Protein AF-A0A6D0XIA1-F1 (afdb_monomer)

Radius of gyration: 20.06 Å; Cα contacts (8 Å, |Δi|>4): 5; chains: 1; bounding box: 41×34×45 Å

Structure (mmCIF, N/CA/C/O backbone):
data_AF-A0A6D0XIA1-F1
#
_entry.id   AF-A0A6D0XIA1-F1
#
loop_
_atom_site.group_PDB
_atom_site.id
_atom_site.type_symbol
_atom_site.label_atom_id
_atom_site.label_alt_id
_atom_site.label_comp_i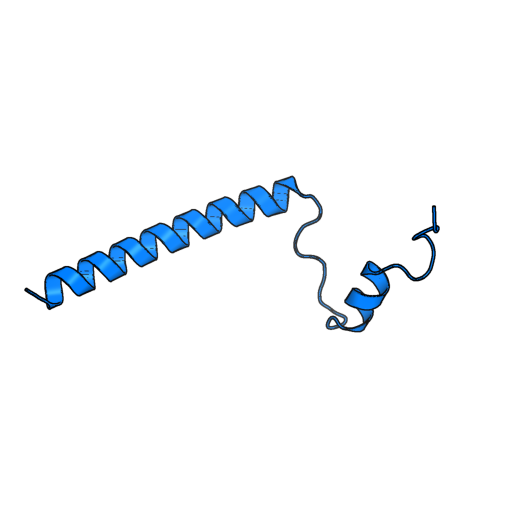d
_atom_site.label_asym_id
_atom_site.label_entity_id
_atom_site.label_seq_id
_atom_site.pdbx_PDB_ins_code
_atom_site.Cartn_x
_atom_site.Cartn_y
_atom_site.Cartn_z
_atom_site.occupancy
_atom_site.B_iso_or_equiv
_atom_site.auth_seq_id
_atom_site.auth_comp_id
_atom_site.auth_asym_id
_atom_site.auth_atom_id
_atom_site.pdbx_PDB_model_num
ATOM 1 N N . MET A 1 1 ? -18.099 23.872 14.462 1.00 37.44 1 MET A N 1
ATOM 2 C CA . MET A 1 1 ? -17.467 22.621 13.981 1.00 37.44 1 MET A CA 1
ATOM 3 C C . MET A 1 1 ? -18.459 21.483 14.173 1.00 37.44 1 MET A C 1
ATOM 5 O O . MET A 1 1 ? -18.946 21.325 15.283 1.00 37.44 1 MET A O 1
ATOM 9 N N . LYS A 1 2 ? -18.859 20.765 13.114 1.00 46.06 2 LYS A N 1
ATOM 10 C CA . LYS A 1 2 ? -19.859 19.689 1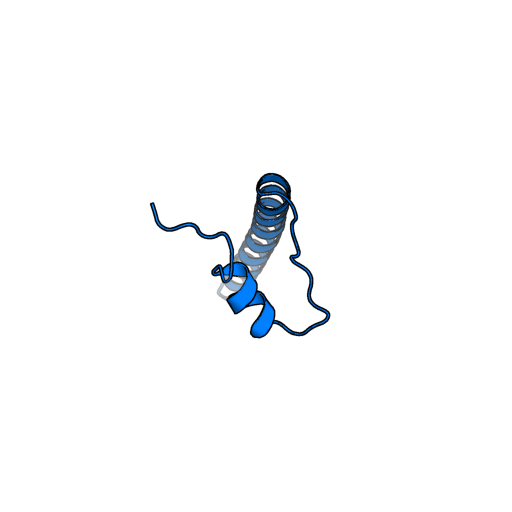3.239 1.00 46.06 2 LYS A CA 1
ATOM 11 C C . LYS A 1 2 ? -19.222 18.483 13.938 1.00 46.06 2 LYS A C 1
ATOM 13 O O . LYS A 1 2 ? -18.244 17.938 13.439 1.00 46.06 2 LYS A O 1
ATOM 18 N N . ASN A 1 3 ? -19.770 18.112 15.094 1.00 47.38 3 ASN A N 1
ATOM 19 C CA . ASN A 1 3 ? -19.353 16.964 15.896 1.00 47.38 3 ASN A CA 1
ATOM 20 C C . ASN A 1 3 ? -19.428 15.669 15.070 1.00 47.38 3 ASN A C 1
ATOM 22 O O . ASN A 1 3 ? -20.517 15.179 14.784 1.00 47.38 3 ASN A O 1
ATOM 26 N N . ILE A 1 4 ? -18.275 15.082 14.735 1.00 55.44 4 ILE A N 1
ATOM 27 C CA . ILE A 1 4 ? -18.137 13.762 14.080 1.00 55.44 4 ILE A CA 1
ATOM 28 C C . ILE A 1 4 ? -18.378 12.630 15.108 1.00 55.44 4 ILE A C 1
ATOM 30 O O . ILE A 1 4 ? -17.763 11.574 15.050 1.00 55.44 4 ILE A O 1
ATOM 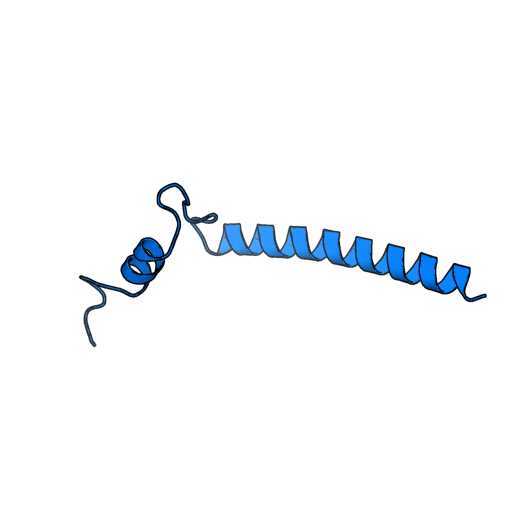34 N N . SER A 1 5 ? -19.224 12.859 16.114 1.00 54.03 5 SER A N 1
ATOM 35 C CA . SER A 1 5 ? -19.267 12.009 17.313 1.00 54.03 5 SER A CA 1
ATOM 36 C C . SER A 1 5 ? -20.353 10.933 17.279 1.00 54.03 5 SER A C 1
ATOM 38 O O . SER A 1 5 ? -20.333 10.006 18.081 1.00 54.03 5 SER A O 1
ATOM 40 N N . THR A 1 6 ? -21.321 10.978 16.360 1.00 50.31 6 THR A N 1
ATOM 41 C CA . THR A 1 6 ? -22.340 9.914 16.297 1.00 50.31 6 THR A CA 1
ATOM 42 C C . THR A 1 6 ? -22.861 9.792 14.867 1.00 50.31 6 THR A C 1
ATOM 44 O O . THR A 1 6 ? -23.590 10.654 14.388 1.00 50.31 6 THR A O 1
ATOM 47 N N . GLY A 1 7 ? -22.402 8.762 14.144 1.00 58.94 7 GLY A N 1
ATOM 48 C CA . GLY A 1 7 ? -22.678 8.565 12.709 1.00 58.94 7 GLY A CA 1
ATOM 49 C C . GLY A 1 7 ? -21.573 9.046 11.753 1.00 58.94 7 GLY A C 1
ATOM 50 O O . GLY A 1 7 ? -21.862 9.471 10.634 1.00 58.94 7 GLY A O 1
ATOM 51 N N . GLY A 1 8 ? -20.309 9.019 12.190 1.00 77.88 8 GLY A N 1
ATOM 52 C CA . GLY A 1 8 ? -19.151 9.445 11.397 1.00 77.88 8 GLY A CA 1
ATOM 53 C C . GLY A 1 8 ? -18.845 8.556 10.181 1.00 77.88 8 GLY A C 1
ATOM 54 O O . GLY A 1 8 ? -19.362 7.449 10.034 1.00 77.88 8 GLY A O 1
ATOM 55 N N . ILE A 1 9 ? -17.959 9.040 9.305 1.00 83.94 9 ILE A N 1
ATOM 56 C CA . ILE A 1 9 ? -17.537 8.354 8.067 1.00 83.94 9 ILE A CA 1
ATOM 57 C C . ILE A 1 9 ? -17.060 6.917 8.338 1.00 83.94 9 ILE A C 1
ATOM 59 O O . ILE A 1 9 ? -17.383 6.018 7.568 1.00 83.94 9 ILE A O 1
ATOM 63 N N . LEU A 1 10 ? -16.368 6.674 9.456 1.00 81.12 10 LEU A N 1
ATOM 64 C CA . LEU A 1 10 ? -15.886 5.339 9.829 1.00 81.12 10 LEU A CA 1
ATOM 65 C C . LEU A 1 10 ? -17.017 4.322 10.034 1.00 81.12 10 LEU A C 1
ATOM 67 O O . LEU A 1 10 ? -16.901 3.188 9.579 1.00 81.12 10 LEU A O 1
ATOM 71 N N . GLU A 1 11 ? -18.127 4.725 10.653 1.00 85.25 11 GLU A N 1
ATOM 72 C CA . GLU A 1 11 ? -19.292 3.849 10.839 1.00 85.25 11 GLU A CA 1
ATOM 73 C C . GLU A 1 11 ? -19.9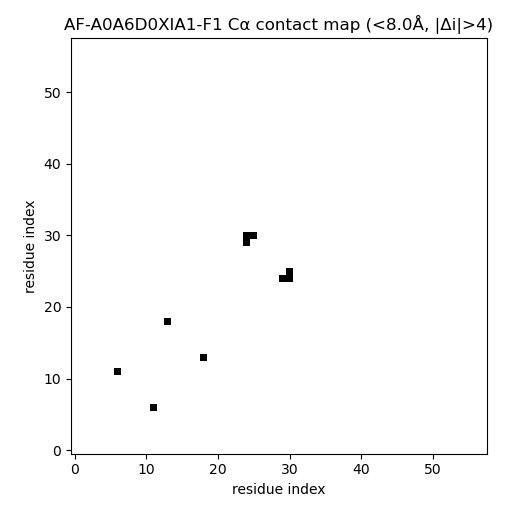58 3.512 9.501 1.00 85.25 11 GLU A C 1
ATOM 75 O O . GLU A 1 11 ? -20.362 2.376 9.257 1.00 85.25 11 GLU A O 1
ATOM 80 N N . ARG A 1 12 ? -20.002 4.481 8.578 1.00 87.25 12 ARG A N 1
ATOM 81 C CA . ARG A 1 12 ? -20.503 4.252 7.215 1.00 87.25 12 ARG A CA 1
ATOM 82 C C . ARG A 1 12 ? -19.621 3.275 6.440 1.00 87.25 12 ARG A C 1
ATOM 84 O O . ARG A 1 12 ? -20.152 2.393 5.775 1.00 87.25 12 ARG A O 1
ATOM 91 N N . VAL A 1 13 ? -18.300 3.406 6.554 1.00 85.88 13 VAL A N 1
ATOM 92 C CA . VAL A 1 13 ? -17.341 2.481 5.930 1.00 85.88 13 VAL A CA 1
ATOM 93 C C . VAL A 1 13 ? -17.480 1.076 6.518 1.00 85.88 13 VAL A C 1
ATOM 95 O O . VAL A 1 13 ? -17.565 0.115 5.760 1.00 85.88 13 VAL A O 1
ATOM 98 N N . ARG A 1 14 ? -17.596 0.943 7.847 1.00 84.12 14 ARG A N 1
ATOM 99 C CA . ARG A 1 14 ? -17.814 -0.355 8.513 1.00 84.12 14 ARG A CA 1
ATOM 100 C C . ARG A 1 14 ? -19.079 -1.063 8.040 1.00 84.12 14 ARG A C 1
ATOM 102 O O . ARG A 1 14 ? -19.058 -2.275 7.894 1.00 84.12 14 ARG A O 1
ATOM 109 N N . ARG A 1 15 ? -20.156 -0.323 7.754 1.00 86.94 15 ARG A N 1
ATOM 110 C CA . ARG A 1 15 ? -21.404 -0.899 7.226 1.00 86.94 15 ARG A CA 1
ATOM 111 C C . ARG A 1 15 ? -21.249 -1.508 5.827 1.00 86.94 15 ARG A C 1
ATOM 113 O O . ARG A 1 15 ? -22.007 -2.406 5.479 1.00 86.94 15 ARG A O 1
ATOM 120 N N . LEU A 1 16 ? -20.319 -0.989 5.025 1.00 89.75 16 LEU A N 1
ATOM 121 C CA . LEU A 1 16 ? -20.024 -1.499 3.682 1.00 89.75 16 LEU A CA 1
ATOM 122 C C . LEU A 1 16 ? -18.987 -2.629 3.702 1.00 89.75 16 LEU A C 1
ATOM 124 O O . LEU A 1 16 ? -18.954 -3.445 2.785 1.00 89.75 16 LEU A O 1
ATOM 128 N N . ALA A 1 17 ? -18.130 -2.664 4.722 1.00 86.81 17 ALA A N 1
ATOM 129 C CA . ALA A 1 17 ? -17.120 -3.697 4.873 1.00 86.81 17 ALA A CA 1
ATOM 130 C C . ALA A 1 17 ? -17.748 -5.037 5.309 1.00 86.81 17 ALA A C 1
ATOM 132 O O . ALA A 1 17 ? -18.737 -5.049 6.046 1.00 86.81 17 ALA A O 1
ATOM 133 N N . PRO A 1 18 ? -17.169 -6.184 4.907 1.00 91.25 18 PRO A N 1
ATOM 134 C CA . PRO A 1 18 ? -17.584 -7.476 5.438 1.00 91.25 18 PRO A CA 1
ATOM 135 C C . PRO A 1 18 ? -17.432 -7.522 6.971 1.00 91.25 18 PRO A C 1
ATOM 137 O O . PRO A 1 18 ? -16.453 -6.997 7.504 1.00 91.25 18 PRO A O 1
ATOM 140 N N . PRO A 1 19 ? -18.345 -8.194 7.698 1.00 83.81 19 PRO A N 1
ATOM 141 C CA . PRO A 1 19 ? -18.446 -8.087 9.159 1.00 83.81 19 PRO A CA 1
ATOM 142 C C . PRO A 1 19 ? -17.232 -8.631 9.927 1.00 83.81 19 PRO A C 1
ATOM 144 O O . PRO A 1 19 ? -17.031 -8.281 11.084 1.00 83.81 19 PRO A O 1
ATOM 147 N N . HIS A 1 20 ? -16.419 -9.480 9.297 1.00 87.69 20 HIS A N 1
ATOM 148 C CA . HIS A 1 20 ? -15.214 -10.066 9.889 1.00 87.69 20 HIS A CA 1
ATOM 149 C C . HIS A 1 20 ? -13.936 -9.265 9.587 1.00 87.69 20 HIS A C 1
ATOM 151 O O . HIS A 1 20 ? -12.864 -9.620 10.074 1.00 87.69 20 HIS A O 1
ATOM 157 N N . VAL A 1 21 ? -14.016 -8.210 8.769 1.00 86.31 21 VAL A N 1
ATOM 158 C CA . VAL A 1 21 ? -12.840 -7.438 8.360 1.00 86.31 21 VAL A CA 1
ATOM 159 C C . VAL A 1 21 ? -12.547 -6.361 9.398 1.00 86.31 21 VAL A C 1
ATOM 161 O O . VAL A 1 21 ? -13.310 -5.414 9.589 1.00 86.31 21 VAL A O 1
ATOM 164 N N . ALA A 1 22 ? -11.402 -6.501 10.060 1.00 85.69 22 ALA A N 1
ATOM 165 C CA . ALA A 1 22 ? -10.844 -5.473 10.923 1.00 85.69 22 ALA A CA 1
ATOM 166 C C . ALA A 1 22 ? -9.979 -4.491 10.118 1.00 85.69 22 ALA A C 1
ATOM 168 O O . ALA A 1 22 ? -9.471 -4.815 9.044 1.00 85.69 22 ALA A O 1
ATOM 169 N N . ALA A 1 23 ? -9.780 -3.288 10.664 1.00 85.94 23 ALA A N 1
ATOM 170 C CA . ALA A 1 23 ? -8.787 -2.367 10.124 1.00 85.94 23 ALA A CA 1
ATOM 171 C C . ALA A 1 23 ? -7.392 -3.024 10.208 1.00 85.94 23 ALA A C 1
ATOM 173 O O . ALA A 1 23 ? -7.020 -3.466 11.299 1.00 85.94 23 ALA A O 1
ATOM 174 N N . PRO A 1 24 ? -6.636 -3.088 9.097 1.00 88.94 24 PRO A N 1
ATOM 175 C CA . PRO A 1 24 ? -5.360 -3.800 9.048 1.00 88.94 24 PRO A CA 1
ATOM 176 C C . PRO A 1 24 ? -4.242 -3.102 9.828 1.00 88.94 24 PRO A C 1
ATOM 178 O O . PRO A 1 24 ? -3.273 -3.757 10.182 1.00 88.94 24 PRO A O 1
ATOM 181 N N . PHE A 1 25 ? -4.389 -1.806 10.117 1.00 94.50 25 PHE A N 1
ATOM 182 C CA . PHE A 1 25 ? -3.412 -1.010 10.855 1.00 94.50 25 PHE A CA 1
ATOM 183 C C . PHE A 1 25 ? -4.116 -0.209 11.945 1.00 94.50 25 PHE A C 1
ATOM 185 O O . PHE A 1 25 ? -5.227 0.301 11.746 1.00 94.50 25 PHE A O 1
ATOM 192 N N . ARG A 1 26 ? -3.475 -0.104 13.107 1.00 91.12 26 ARG A N 1
ATOM 193 C CA . ARG A 1 26 ? -3.975 0.643 14.268 1.00 91.12 26 ARG A CA 1
ATOM 194 C C . ARG A 1 26 ? -3.342 2.022 14.377 1.00 91.12 26 ARG A C 1
ATOM 196 O O . ARG A 1 26 ? -3.970 2.914 14.946 1.00 91.12 26 ARG A O 1
ATOM 203 N N . THR A 1 27 ? -2.147 2.208 13.818 1.00 94.81 27 THR A N 1
ATOM 204 C CA . THR A 1 27 ? -1.439 3.493 13.798 1.00 94.81 27 THR A CA 1
ATOM 205 C C . THR A 1 27 ? -0.976 3.860 12.391 1.00 94.81 27 THR A C 1
ATOM 207 O O . THR A 1 27 ? -0.829 3.015 11.506 1.00 94.81 27 THR A O 1
ATOM 210 N N . THR A 1 28 ? -0.745 5.155 12.176 1.00 94.50 28 THR A N 1
ATOM 211 C CA . THR A 1 28 ? -0.196 5.663 10.913 1.00 94.50 28 THR A CA 1
ATOM 212 C C . THR A 1 28 ? 1.222 5.151 10.664 1.00 94.50 28 THR A C 1
ATOM 214 O O . THR A 1 28 ? 1.577 4.894 9.515 1.00 94.50 28 THR A O 1
ATOM 217 N N . ASP A 1 29 ? 2.019 4.998 11.723 1.00 97.75 29 ASP A N 1
ATOM 218 C CA . ASP A 1 29 ? 3.408 4.545 11.618 1.00 97.75 29 ASP A CA 1
ATOM 219 C C . ASP A 1 29 ? 3.478 3.082 11.176 1.00 97.75 29 ASP A C 1
ATOM 221 O O . ASP A 1 29 ? 4.195 2.773 10.227 1.00 97.75 29 ASP A O 1
ATOM 225 N N . GLU A 1 30 ? 2.637 2.216 11.750 1.00 97.50 30 GLU A N 1
ATOM 226 C CA . GLU A 1 30 ? 2.511 0.808 11.350 1.00 97.50 30 GLU A CA 1
ATOM 227 C C . GLU A 1 30 ? 2.162 0.678 9.857 1.00 97.50 30 GLU A C 1
ATOM 229 O O . GLU A 1 30 ? 2.804 -0.059 9.105 1.00 97.50 30 GLU A O 1
ATOM 234 N N . TRP A 1 31 ? 1.177 1.456 9.396 1.00 97.50 31 TRP A N 1
ATOM 235 C CA . TRP A 1 31 ? 0.806 1.491 7.982 1.00 97.50 31 TRP A CA 1
ATOM 236 C C . TRP A 1 31 ? 1.957 1.972 7.089 1.00 97.50 31 TRP A C 1
ATOM 238 O O . TRP A 1 31 ? 2.191 1.408 6.017 1.00 97.50 31 TRP A O 1
ATOM 248 N N . ARG A 1 32 ? 2.682 3.014 7.510 1.00 98.00 32 ARG A N 1
ATOM 249 C CA . ARG A 1 32 ? 3.786 3.591 6.735 1.00 98.00 32 ARG A CA 1
ATOM 250 C C . ARG A 1 32 ? 4.951 2.613 6.606 1.00 98.00 32 ARG A C 1
ATOM 252 O O . ARG A 1 32 ? 5.505 2.475 5.517 1.00 98.00 32 ARG A O 1
ATOM 259 N N . GLU A 1 33 ? 5.309 1.925 7.684 1.00 98.38 33 GLU A N 1
ATOM 260 C CA . GLU A 1 33 ? 6.350 0.896 7.668 1.00 98.38 33 GLU A CA 1
ATOM 261 C C . GLU A 1 33 ? 6.001 -0.236 6.699 1.00 98.38 33 GLU A C 1
ATOM 263 O O . GLU A 1 33 ? 6.824 -0.604 5.852 1.00 98.38 33 GLU A O 1
ATOM 268 N N . TRP A 1 34 ? 4.759 -0.724 6.758 1.00 98.31 34 TRP A N 1
ATOM 269 C CA . TRP A 1 34 ? 4.258 -1.732 5.828 1.00 98.31 34 TRP A CA 1
ATOM 270 C C . TRP A 1 34 ? 4.304 -1.243 4.375 1.00 98.31 34 TRP A C 1
ATOM 272 O O . TRP A 1 34 ? 4.819 -1.937 3.498 1.00 98.31 34 TRP A O 1
ATOM 282 N N . GLN A 1 35 ? 3.836 -0.019 4.115 1.00 98.19 35 GLN A N 1
ATOM 283 C CA . GLN A 1 35 ? 3.782 0.553 2.768 1.00 98.19 35 GLN A CA 1
ATOM 284 C C . GLN A 1 35 ? 5.177 0.690 2.141 1.00 98.19 35 GLN A C 1
ATOM 286 O O . GLN A 1 35 ? 5.355 0.383 0.960 1.00 98.19 35 GLN A O 1
ATOM 291 N N . LEU A 1 36 ? 6.182 1.085 2.927 1.00 98.50 36 LEU A N 1
ATOM 292 C CA . LEU A 1 36 ? 7.569 1.159 2.469 1.00 98.50 36 LEU A CA 1
ATOM 293 C C . LEU A 1 36 ? 8.162 -0.228 2.194 1.00 98.50 36 LEU A C 1
ATOM 295 O O . LEU A 1 36 ? 8.888 -0.400 1.213 1.00 98.50 36 LEU A O 1
ATOM 299 N N . ALA A 1 37 ? 7.874 -1.212 3.048 1.00 98.31 37 ALA A N 1
ATOM 300 C CA . ALA A 1 37 ? 8.354 -2.57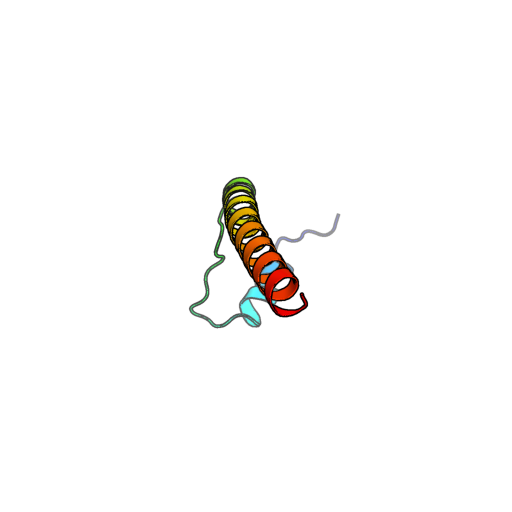9 2.868 1.00 98.31 37 ALA A 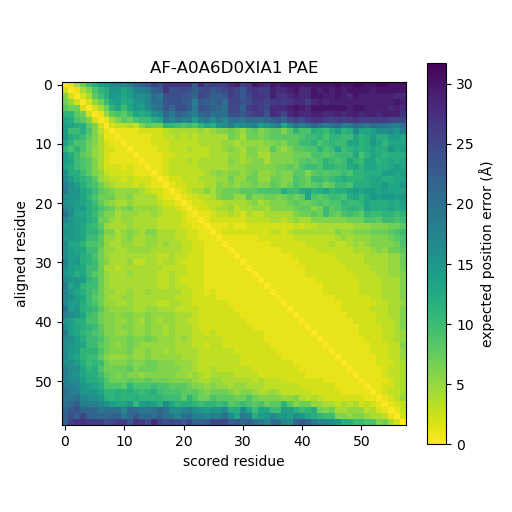CA 1
ATOM 301 C C . ALA A 1 37 ? 7.789 -3.217 1.591 1.00 98.31 37 ALA A C 1
ATOM 303 O O . ALA A 1 37 ? 8.552 -3.742 0.778 1.00 98.31 37 ALA A O 1
ATOM 304 N N . GLU A 1 38 ? 6.478 -3.113 1.376 1.00 98.44 38 GLU A N 1
ATOM 305 C CA . GLU A 1 38 ? 5.831 -3.629 0.167 1.00 98.44 38 GLU A CA 1
ATOM 306 C C . GLU A 1 38 ? 6.273 -2.870 -1.090 1.00 98.44 38 GLU A C 1
ATOM 308 O O . GLU A 1 38 ? 6.520 -3.479 -2.133 1.00 98.44 38 GLU A O 1
ATOM 313 N N . GLY A 1 39 ? 6.472 -1.552 -0.984 1.00 98.31 39 GLY A N 1
ATOM 314 C CA . GLY A 1 39 ? 7.004 -0.737 -2.074 1.00 98.31 39 GLY A CA 1
ATOM 315 C C . GLY A 1 39 ? 8.386 -1.201 -2.546 1.00 98.31 39 GLY A C 1
ATOM 316 O O . GLY A 1 39 ? 8.616 -1.312 -3.752 1.00 98.31 39 GLY A O 1
ATOM 317 N N . ARG A 1 40 ? 9.291 -1.539 -1.614 1.00 98.50 40 ARG A N 1
ATOM 318 C CA . ARG A 1 40 ? 10.622 -2.077 -1.950 1.00 98.50 40 ARG A CA 1
ATOM 319 C C . ARG A 1 40 ? 10.530 -3.412 -2.685 1.00 98.50 40 ARG A C 1
ATOM 321 O O . ARG A 1 40 ? 11.080 -3.523 -3.778 1.00 98.50 40 ARG A O 1
ATOM 328 N N . LYS A 1 41 ? 9.759 -4.370 -2.154 1.00 98.38 41 LYS A N 1
ATOM 329 C CA . LYS A 1 41 ? 9.552 -5.686 -2.790 1.00 98.38 41 LYS A CA 1
ATOM 330 C C . LYS A 1 41 ? 9.018 -5.546 -4.215 1.00 98.38 41 LYS A C 1
ATOM 332 O O . LYS A 1 41 ? 9.504 -6.193 -5.140 1.00 98.38 41 LYS A O 1
ATOM 337 N N . ARG A 1 42 ? 8.025 -4.671 -4.414 1.00 98.31 42 ARG A N 1
ATOM 338 C CA . ARG A 1 42 ? 7.437 -4.448 -5.740 1.00 98.31 42 ARG A CA 1
ATOM 339 C C . ARG A 1 42 ? 8.429 -3.806 -6.706 1.00 98.31 42 ARG A C 1
ATOM 341 O O . ARG A 1 42 ? 8.451 -4.190 -7.872 1.00 98.31 42 ARG A O 1
ATOM 348 N N . SER A 1 43 ? 9.229 -2.851 -6.236 1.00 98.31 43 SER A N 1
ATOM 349 C CA . SER A 1 43 ? 10.264 -2.197 -7.044 1.00 98.31 43 SER A CA 1
ATOM 350 C C . SER A 1 43 ? 11.316 -3.195 -7.535 1.00 98.31 43 SER A C 1
ATOM 352 O O . SER A 1 43 ? 11.635 -3.231 -8.723 1.00 98.31 43 SER A O 1
ATOM 354 N 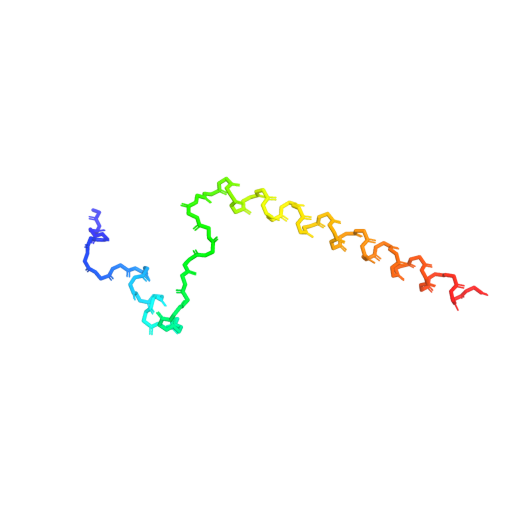N . GLU A 1 44 ? 11.801 -4.063 -6.645 1.00 98.31 44 GLU A N 1
ATOM 355 C CA . GLU A 1 44 ? 12.752 -5.127 -6.987 1.00 98.31 44 GLU A CA 1
ATOM 356 C C . GLU A 1 44 ? 12.180 -6.089 -8.033 1.00 98.31 44 GLU A C 1
ATOM 358 O O . GLU A 1 44 ? 12.834 -6.379 -9.036 1.00 98.31 44 GLU A O 1
ATOM 363 N N . GLU A 1 45 ? 10.930 -6.517 -7.852 1.00 98.25 45 GLU A N 1
ATOM 364 C CA . GLU A 1 45 ? 10.254 -7.396 -8.804 1.00 98.25 45 GLU A CA 1
ATOM 365 C C . GL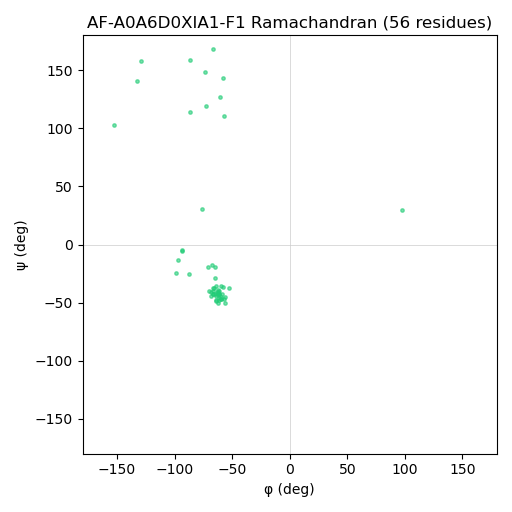U A 1 45 ? 10.098 -6.740 -10.184 1.00 98.25 45 GLU A C 1
ATOM 367 O O . GLU A 1 45 ? 10.382 -7.364 -11.205 1.00 98.25 45 GLU A O 1
ATOM 372 N N . VAL A 1 46 ? 9.710 -5.463 -10.233 1.00 98.25 46 VAL A N 1
ATOM 373 C CA . VAL A 1 46 ? 9.611 -4.714 -11.496 1.00 98.25 46 VAL A CA 1
ATOM 374 C C . VAL A 1 46 ? 10.977 -4.596 -12.172 1.00 98.25 46 VAL A C 1
ATOM 376 O O . VAL A 1 46 ? 11.080 -4.796 -13.380 1.00 98.25 46 VAL A O 1
ATOM 379 N N . ASN A 1 47 ? 12.044 -4.329 -11.418 1.00 98.06 47 ASN A N 1
ATOM 380 C CA . ASN A 1 47 ? 13.396 -4.263 -11.975 1.00 98.06 47 ASN A CA 1
ATOM 381 C C . ASN A 1 47 ? 13.838 -5.602 -12.571 1.00 98.06 47 ASN A C 1
ATOM 383 O O . ASN A 1 47 ? 14.413 -5.626 -13.662 1.00 98.06 47 ASN A O 1
ATOM 387 N N . ARG A 1 48 ? 13.526 -6.715 -11.899 1.00 97.38 48 ARG A N 1
ATOM 388 C CA . ARG A 1 48 ? 13.797 -8.067 -12.399 1.00 97.38 48 ARG A CA 1
ATOM 389 C C . ARG A 1 48 ? 13.051 -8.341 -13.707 1.00 97.38 48 ARG A C 1
ATOM 391 O O . ARG A 1 48 ? 13.673 -8.769 -14.677 1.00 97.38 48 ARG A O 1
ATOM 398 N N . GLN A 1 49 ? 11.755 -8.033 -13.758 1.00 97.25 49 GLN A N 1
ATOM 399 C CA . GLN A 1 49 ? 10.924 -8.186 -14.960 1.00 97.25 49 GLN A CA 1
ATOM 400 C C . GLN A 1 49 ? 11.424 -7.314 -16.123 1.00 97.25 49 GLN A C 1
ATOM 402 O O . GLN A 1 49 ? 11.525 -7.778 -17.260 1.00 97.25 49 GLN A O 1
ATOM 407 N N . ASN A 1 50 ? 11.807 -6.067 -15.839 1.00 96.94 50 ASN A N 1
ATOM 408 C CA . ASN A 1 50 ? 12.382 -5.156 -16.828 1.00 96.94 50 ASN A CA 1
ATOM 409 C C . ASN A 1 50 ? 13.709 -5.684 -17.379 1.00 96.94 50 ASN A C 1
ATOM 411 O O . ASN A 1 50 ? 13.962 -5.582 -18.578 1.00 96.94 50 ASN A O 1
ATOM 415 N N . HIS A 1 51 ? 14.562 -6.246 -16.519 1.00 95.31 51 HIS A N 1
ATOM 416 C CA . HIS A 1 51 ? 15.821 -6.845 -16.946 1.00 95.31 51 HIS A CA 1
ATOM 417 C C . HIS A 1 51 ? 15.587 -8.056 -17.856 1.00 95.31 51 HIS A C 1
ATOM 419 O O . HIS A 1 51 ? 16.158 -8.097 -18.942 1.00 95.31 51 HIS A O 1
ATOM 425 N N . GLN A 1 52 ? 14.698 -8.977 -17.470 1.00 94.44 52 GLN A N 1
ATOM 426 C CA . GLN A 1 52 ? 14.323 -10.134 -18.296 1.00 94.44 52 GLN A CA 1
ATOM 427 C C . GLN A 1 52 ? 13.800 -9.697 -19.668 1.00 94.44 52 GLN A C 1
ATOM 429 O O . GLN A 1 52 ? 14.337 -10.104 -20.692 1.00 94.44 52 GLN A O 1
ATOM 434 N N . THR A 1 53 ? 12.852 -8.758 -19.685 1.00 94.75 53 THR A N 1
ATOM 435 C CA . THR A 1 53 ? 12.278 -8.221 -20.929 1.00 94.75 53 THR A CA 1
ATOM 436 C C . THR A 1 53 ? 13.336 -7.578 -21.829 1.00 94.75 53 THR A C 1
ATOM 438 O O . THR A 1 53 ? 13.231 -7.632 -23.051 1.00 94.75 53 THR A O 1
ATOM 441 N N . ARG A 1 54 ? 14.347 -6.915 -21.252 1.00 92.88 54 ARG A N 1
ATOM 442 C CA . ARG A 1 54 ? 15.445 -6.315 -22.025 1.00 92.88 54 ARG A CA 1
ATOM 443 C C . ARG A 1 54 ? 16.362 -7.368 -22.632 1.00 92.88 54 ARG A C 1
ATOM 445 O O . ARG A 1 54 ? 16.789 -7.170 -23.760 1.00 92.88 54 ARG A O 1
ATOM 452 N N . VAL A 1 55 ? 16.664 -8.437 -21.897 1.00 90.31 55 VAL A N 1
ATOM 453 C CA . VAL A 1 55 ? 17.497 -9.544 -22.387 1.00 90.31 55 VAL A CA 1
ATOM 454 C C . VAL A 1 55 ? 16.791 -10.295 -23.514 1.00 90.31 55 VAL A C 1
ATOM 456 O O . VAL A 1 55 ? 17.414 -10.562 -24.526 1.00 90.31 55 VAL A O 1
ATOM 459 N N . GLU A 1 56 ? 15.491 -10.566 -23.388 1.00 83.19 56 GLU A N 1
ATOM 460 C CA . GLU A 1 56 ? 14.701 -11.272 -24.414 1.00 83.19 56 GLU A CA 1
ATO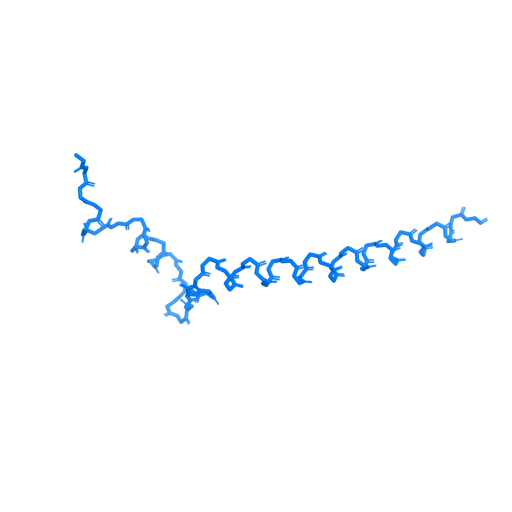M 461 C C . GLU A 1 56 ? 14.503 -10.478 -25.718 1.00 83.19 56 GLU A C 1
ATOM 463 O O . GLU A 1 56 ? 14.111 -11.046 -26.735 1.00 83.19 56 GLU A O 1
ATOM 468 N N . LYS A 1 57 ? 14.726 -9.157 -25.695 1.00 79.25 57 LYS A N 1
ATOM 469 C CA . LYS A 1 57 ? 14.575 -8.266 -26.859 1.00 79.25 57 LYS A CA 1
ATOM 470 C C . LYS A 1 57 ? 15.870 -8.046 -27.652 1.00 79.25 57 LYS A C 1
ATOM 472 O O . LYS A 1 57 ? 15.811 -7.347 -28.664 1.00 79.25 57 LYS A O 1
ATOM 477 N N . ILE A 1 58 ? 17.004 -8.561 -27.176 1.00 61.31 58 ILE A N 1
ATOM 478 C CA . ILE A 1 58 ? 18.322 -8.491 -27.833 1.00 61.31 58 ILE A CA 1
ATOM 479 C C . ILE A 1 58 ? 18.582 -9.824 -28.526 1.00 61.31 58 ILE A C 1
ATOM 481 O O . ILE A 1 58 ? 18.996 -9.779 -29.704 1.00 61.31 58 ILE A O 1
#

Sequence (58 aa):
MKNISTGGILERVRRLAPPHVAAPFRTTDEWREWQLAEGRKRSEEVNRQNHQTRVEKI

Mean predicted aligned error: 7.99 Å

Secondary structure (DSSP, 8-state):
---TTSS-HHHHHHHHS-TT---S-SSHHHHHHHHHHHHHHHHHHHHHHHHHHHHHT-

Foldseek 3Di:
DDDCPPDHPVVVVCVVDDVPDDDPDDDPVVVVVVVVVVVVVVVVVVVVVVVVVVVVVD

Organism: Escherichia coli (NCBI:txid562)

Solvent-accessible surface area (backbone atoms only — not comparable to full-atom values): 3699 Å² total; per-residue (Å²): 132,87,78,73,79,78,84,32,70,67,58,58,50,54,73,73,45,63,93,85,68,70,79,93,56,93,47,72,65,62,44,49,55,51,50,54,54,53,50,50,56,51,50,54,51,50,52,52,52,52,50,51,56,54,60,77,73,109

pLDDT: mean 86.75, std 15.51, range [37.44, 98.5]